Protein AF-L0WBW6-F1 (afdb_monomer)

Solvent-accessible surface area (backbone atoms only — not comparable to full-atom values): 5471 Å² total; per-residue (Å²): 122,69,64,64,56,55,42,48,75,72,61,49,50,74,67,55,51,50,55,42,48,52,38,41,76,72,72,44,80,32,64,67,56,53,56,53,51,51,53,52,48,49,54,55,46,52,52,54,47,53,53,51,50,54,51,49,52,54,52,54,51,50,55,63,62,50,74,77,56,79,91,72,81,63,53,103,88,42,75,44,67,77,70,75,66,60,68,88,76,129

Organism: NCBI:txid1177179

pLDDT: mean 93.77, std 8.9, range [45.97, 98.56]

Sequence (90 aa):
MRFILSARQLGFSVSDIAEILDTADQGESPCPLARRLIQKRLEENEKGFQDSQRLRQRMYSAVRDWETKPDRAPTGNMICHLIEEFSESG

Structure (mmCIF, N/CA/C/O backbone):
data_AF-L0WBW6-F1
#
_entry.id   AF-L0WBW6-F1
#
loop_
_atom_site.group_PDB
_atom_site.id
_atom_site.type_symbol
_atom_site.label_atom_id
_atom_site.label_alt_id
_atom_site.label_comp_id
_atom_site.label_asym_id
_atom_site.label_entity_id
_atom_site.label_seq_id
_atom_site.pdbx_PDB_ins_code
_atom_site.Cartn_x
_atom_site.Cartn_y
_atom_site.Cartn_z
_atom_site.occupancy
_atom_site.B_iso_or_equiv
_atom_site.auth_seq_id
_atom_site.auth_comp_id
_atom_site.auth_asym_id
_atom_site.auth_atom_id
_atom_site.pdbx_PDB_model_num
ATOM 1 N N . MET A 1 1 ? -22.139 9.268 10.120 1.00 72.06 1 MET A N 1
ATOM 2 C CA . MET A 1 1 ? -21.330 8.216 10.778 1.00 72.06 1 MET A CA 1
ATOM 3 C C . MET A 1 1 ? -19.852 8.628 10.779 1.00 72.06 1 MET A C 1
ATOM 5 O O . MET A 1 1 ? -19.132 8.328 9.838 1.00 72.06 1 MET A O 1
ATOM 9 N N . ARG A 1 2 ? -19.408 9.409 11.779 1.00 91.88 2 ARG A N 1
ATOM 10 C CA . ARG A 1 2 ? -18.078 10.069 11.781 1.00 91.88 2 ARG A CA 1
ATOM 11 C C . ARG A 1 2 ? -16.917 9.102 12.052 1.00 91.88 2 ARG A C 1
ATOM 13 O O . ARG A 1 2 ? -15.847 9.274 11.488 1.00 91.88 2 ARG A O 1
ATOM 20 N N . PHE A 1 3 ? -17.170 8.056 12.838 1.00 94.75 3 PHE A N 1
ATOM 21 C CA . PHE A 1 3 ? -16.181 7.044 13.214 1.00 94.75 3 PHE A CA 1
ATOM 22 C C . PHE A 1 3 ? -15.568 6.308 12.010 1.00 94.75 3 PHE A C 1
ATOM 24 O O . PHE A 1 3 ? -14.355 6.347 11.837 1.00 94.75 3 PHE A O 1
ATOM 31 N N . ILE A 1 4 ? -16.393 5.703 11.142 1.00 96.06 4 ILE A N 1
ATOM 32 C CA . ILE A 1 4 ? -15.901 4.934 9.983 1.00 96.06 4 ILE A CA 1
ATOM 33 C C . ILE A 1 4 ? -15.054 5.813 9.059 1.00 96.06 4 ILE A C 1
ATOM 35 O O . ILE A 1 4 ? -14.003 5.383 8.594 1.00 96.06 4 ILE A O 1
ATOM 39 N N . LEU A 1 5 ? -15.476 7.060 8.827 1.00 96.75 5 LEU A N 1
ATOM 40 C CA . LEU A 1 5 ? -14.722 8.004 8.001 1.00 96.75 5 LEU A CA 1
ATOM 41 C C . LEU A 1 5 ? -13.343 8.297 8.602 1.00 96.75 5 LEU A C 1
ATOM 43 O O . LEU A 1 5 ? -12.346 8.220 7.889 1.00 96.75 5 LEU A O 1
ATOM 47 N N . SER A 1 6 ? -13.270 8.562 9.909 1.00 97.00 6 SER A N 1
ATOM 48 C CA . SER A 1 6 ? -11.996 8.763 10.605 1.00 97.00 6 SER A CA 1
ATOM 49 C C . SER A 1 6 ? -11.109 7.514 10.574 1.00 97.00 6 SER A C 1
ATOM 51 O O . SER A 1 6 ? -9.913 7.625 10.323 1.00 97.00 6 SER A O 1
ATOM 53 N N . ALA A 1 7 ? -11.678 6.320 10.759 1.00 97.38 7 ALA A N 1
ATOM 54 C CA . ALA A 1 7 ? -10.916 5.076 10.698 1.00 97.38 7 ALA A CA 1
ATOM 55 C C . ALA A 1 7 ? -10.349 4.819 9.287 1.00 97.38 7 ALA A C 1
ATOM 57 O O . ALA A 1 7 ? -9.172 4.503 9.125 1.00 97.38 7 ALA A O 1
ATOM 58 N N . ARG A 1 8 ? -11.151 5.033 8.238 1.00 96.75 8 ARG A N 1
ATOM 59 C CA . ARG A 1 8 ? -10.691 4.890 6.848 1.00 96.75 8 ARG A CA 1
ATOM 60 C C . ARG A 1 8 ? -9.607 5.907 6.485 1.00 96.75 8 ARG A C 1
ATOM 62 O O . ARG A 1 8 ? -8.677 5.543 5.774 1.00 96.75 8 ARG A O 1
ATOM 69 N N . GLN A 1 9 ? -9.688 7.139 6.993 1.00 96.31 9 GLN A N 1
ATOM 70 C CA . GLN A 1 9 ? -8.640 8.155 6.806 1.00 96.31 9 GLN A CA 1
ATOM 71 C C . GLN A 1 9 ? -7.298 7.754 7.436 1.00 96.31 9 GLN A C 1
ATOM 73 O O . GLN A 1 9 ? -6.254 8.120 6.910 1.00 96.31 9 GLN A O 1
ATOM 78 N N . LEU A 1 10 ? -7.319 6.976 8.520 1.00 96.50 10 LEU A N 1
ATOM 79 C CA . LEU A 1 10 ? -6.119 6.438 9.171 1.00 96.50 10 LEU A CA 1
ATOM 80 C C . LEU A 1 10 ? -5.600 5.140 8.530 1.00 96.50 10 LEU A C 1
ATOM 82 O O . LEU A 1 10 ? -4.631 4.565 9.014 1.00 96.50 10 LEU A O 1
ATOM 86 N N . GLY A 1 11 ? -6.231 4.659 7.456 1.00 96.56 11 GLY A N 1
ATOM 87 C CA . GLY A 1 11 ? -5.787 3.462 6.744 1.00 96.56 11 GLY A CA 1
ATOM 88 C C . GLY A 1 11 ? -6.291 2.141 7.328 1.00 96.56 11 GLY A C 1
ATOM 89 O O . GLY A 1 11 ? -5.863 1.083 6.868 1.00 96.56 11 GLY A O 1
ATOM 90 N N . PHE A 1 12 ? -7.232 2.159 8.279 1.00 98.19 12 PHE A N 1
ATOM 91 C CA . PHE A 1 12 ? -7.886 0.927 8.720 1.00 98.19 12 PHE A CA 1
ATOM 92 C C . PHE A 1 12 ? -8.673 0.290 7.567 1.00 98.19 12 PHE A C 1
ATOM 94 O O . PHE A 1 12 ? -9.409 0.954 6.824 1.00 98.19 12 PHE A O 1
ATOM 101 N N . SER A 1 13 ? -8.527 -1.021 7.411 1.00 97.75 13 SER A N 1
ATOM 102 C CA . SER A 1 13 ? -9.314 -1.831 6.481 1.00 97.75 13 SER A CA 1
ATOM 103 C C . SER A 1 13 ? -10.753 -2.008 6.978 1.00 97.75 13 SER A C 1
ATOM 105 O O . SER A 1 13 ? -11.075 -1.723 8.129 1.00 97.75 13 SER A O 1
ATOM 107 N N . VAL A 1 14 ? -11.640 -2.504 6.113 1.00 98.00 14 VAL A N 1
ATOM 108 C CA . VAL A 1 14 ? -13.023 -2.814 6.516 1.00 98.00 14 VAL A CA 1
ATOM 109 C C . VAL A 1 14 ? -13.053 -3.890 7.608 1.00 98.00 14 VAL A C 1
ATOM 111 O O . VAL A 1 14 ? -13.856 -3.783 8.528 1.00 98.00 14 VAL A O 1
ATOM 114 N N . SER A 1 15 ? 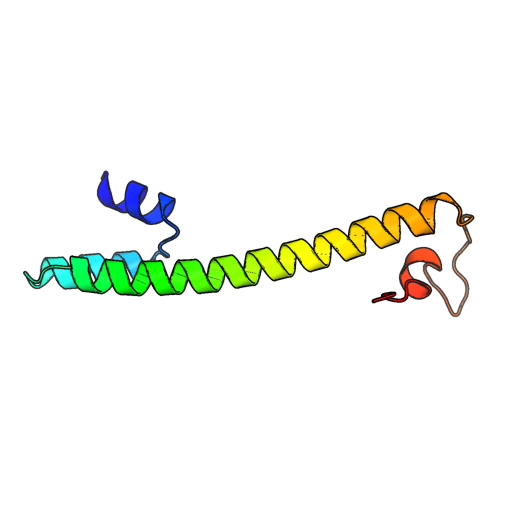-12.147 -4.874 7.556 1.00 98.12 15 SER A N 1
ATOM 115 C CA . SER A 1 15 ? -12.040 -5.908 8.591 1.00 98.12 15 SER A CA 1
ATOM 116 C C . SER A 1 15 ? -11.584 -5.345 9.938 1.00 98.12 15 SER A C 1
ATOM 118 O O . SER A 1 15 ? -12.159 -5.707 10.955 1.00 98.12 15 SER A O 1
ATOM 120 N N . ASP A 1 16 ? -10.626 -4.411 9.952 1.00 98.19 16 ASP A N 1
ATOM 121 C CA . ASP A 1 16 ? -10.189 -3.756 11.198 1.00 98.19 16 ASP A CA 1
ATOM 122 C C . ASP A 1 16 ? -11.339 -2.985 11.850 1.00 98.19 16 ASP A C 1
ATOM 124 O O . ASP A 1 16 ? -11.525 -3.013 13.062 1.00 98.19 16 ASP A O 1
ATOM 128 N N . ILE A 1 17 ? -12.119 -2.276 11.028 1.00 98.12 17 ILE A N 1
ATOM 129 C CA . ILE A 1 17 ? -13.260 -1.486 11.491 1.00 98.12 17 ILE A CA 1
ATOM 130 C C . ILE A 1 17 ? -14.336 -2.402 12.075 1.00 98.12 17 ILE A C 1
ATOM 132 O O . ILE A 1 17 ? -14.910 -2.058 13.104 1.00 98.12 17 ILE A O 1
ATOM 136 N N . ALA A 1 18 ? -14.590 -3.555 11.450 1.00 98.19 18 ALA A N 1
ATOM 137 C CA . ALA A 1 18 ? -15.533 -4.542 11.966 1.00 98.19 18 ALA A CA 1
ATOM 138 C C . ALA A 1 18 ? -15.098 -5.085 13.338 1.00 98.19 18 ALA A C 1
ATOM 140 O O . ALA A 1 18 ? -15.907 -5.100 14.257 1.00 98.19 18 ALA A O 1
ATOM 141 N N . GLU A 1 19 ? -13.821 -5.441 13.505 1.00 98.19 19 GLU A N 1
ATOM 142 C CA . GLU A 1 19 ? -13.277 -5.940 14.779 1.00 98.19 19 GLU A CA 1
ATOM 143 C C . GLU A 1 19 ? -13.348 -4.880 15.895 1.00 98.19 19 GLU A C 1
ATOM 145 O O . GLU A 1 19 ? -13.700 -5.171 17.039 1.00 98.19 19 GLU A O 1
ATOM 150 N N . ILE A 1 20 ? -13.062 -3.618 15.554 1.00 98.12 20 ILE A N 1
ATOM 151 C CA . ILE A 1 20 ? -13.166 -2.486 16.484 1.00 98.12 20 ILE A CA 1
ATOM 152 C C . ILE A 1 20 ? -14.615 -2.261 16.938 1.00 98.12 20 ILE A C 1
ATOM 154 O O . ILE A 1 20 ? -14.839 -1.976 18.115 1.00 98.12 20 ILE A O 1
ATOM 158 N N . LEU A 1 21 ? -15.582 -2.358 16.020 1.00 97.62 21 LEU A N 1
ATOM 159 C CA . LEU A 1 21 ? -17.002 -2.215 16.346 1.00 97.62 21 LEU A CA 1
ATOM 160 C C . LEU A 1 21 ? -17.491 -3.378 17.213 1.00 97.62 21 LEU A C 1
ATOM 162 O O . LEU A 1 21 ? -18.114 -3.122 18.234 1.00 97.62 21 LEU A O 1
ATOM 166 N N . ASP A 1 22 ? -17.124 -4.616 16.875 1.00 98.06 22 ASP A N 1
ATOM 167 C CA . ASP A 1 22 ? -17.496 -5.810 17.646 1.00 98.06 22 ASP A CA 1
ATOM 168 C C . ASP A 1 22 ? -16.980 -5.745 19.094 1.00 98.06 22 ASP A C 1
ATOM 170 O O . ASP A 1 22 ? -17.725 -5.987 20.040 1.00 98.06 22 ASP A O 1
ATOM 174 N N . THR A 1 23 ? -15.735 -5.293 19.291 1.00 97.81 23 THR A N 1
ATOM 175 C CA . THR A 1 23 ? -15.171 -5.078 20.638 1.00 97.81 23 THR A CA 1
ATOM 176 C C . THR A 1 23 ? -15.983 -4.049 21.437 1.00 97.81 23 THR A C 1
ATOM 178 O O . THR A 1 23 ? -16.224 -4.222 22.631 1.00 97.81 23 THR A O 1
ATOM 181 N N . ALA A 1 24 ? -16.418 -2.966 20.786 1.00 97.19 24 ALA A N 1
ATOM 182 C CA . ALA A 1 24 ? -17.222 -1.933 21.432 1.00 97.19 24 ALA A CA 1
ATOM 183 C C . ALA A 1 24 ? -18.651 -2.411 21.740 1.00 97.19 24 ALA A C 1
ATOM 185 O O . ALA A 1 24 ? -19.181 -2.089 22.804 1.00 97.19 24 ALA A O 1
ATOM 186 N N . ASP A 1 25 ? -19.254 -3.198 20.846 1.00 97.31 25 ASP A N 1
ATOM 187 C CA . ASP A 1 25 ? -20.591 -3.779 21.018 1.00 97.31 25 ASP A CA 1
ATOM 188 C C . ASP A 1 25 ? -20.632 -4.783 22.185 1.00 97.31 25 ASP A C 1
ATOM 190 O O . ASP A 1 25 ? -21.661 -4.929 22.846 1.00 97.31 25 ASP A O 1
ATOM 194 N N . GLN A 1 26 ? -19.495 -5.404 22.513 1.00 97.38 26 GLN A N 1
ATOM 195 C CA . GLN A 1 26 ? -19.315 -6.242 23.706 1.00 97.38 26 GLN A CA 1
ATOM 196 C C . GLN A 1 26 ? -19.156 -5.431 25.010 1.00 97.38 26 GLN A C 1
ATOM 198 O O . GLN A 1 26 ? -19.065 -6.008 26.094 1.00 97.38 26 GLN A O 1
ATOM 203 N N . GLY A 1 27 ? -19.147 -4.095 24.938 1.00 97.25 27 GLY A N 1
ATOM 204 C CA . GLY A 1 27 ? -18.975 -3.202 26.088 1.00 97.25 27 GLY A CA 1
ATOM 205 C C . GLY A 1 27 ? -17.519 -3.019 26.527 1.00 97.25 27 GLY A C 1
ATOM 206 O O . GLY A 1 27 ? -17.262 -2.387 27.555 1.00 97.25 27 GLY A O 1
ATOM 207 N N . GLU A 1 28 ? -16.561 -3.539 25.760 1.00 97.31 28 GLU A N 1
ATOM 208 C CA . GLU A 1 28 ? -15.135 -3.385 26.025 1.00 97.31 28 GLU A CA 1
ATOM 209 C C . GLU A 1 28 ? -14.573 -2.116 25.370 1.00 97.31 28 GLU A C 1
ATOM 211 O O . GLU A 1 28 ? -15.113 -1.569 24.407 1.00 97.31 28 GLU A O 1
ATOM 216 N N . SER A 1 29 ? -13.447 -1.615 25.884 1.00 97.62 29 SER A N 1
ATOM 217 C CA . SER A 1 29 ? -12.768 -0.487 25.243 1.00 97.62 29 SER A CA 1
ATOM 218 C C . SER A 1 29 ? -12.038 -0.960 23.980 1.00 97.62 29 SER A C 1
ATOM 220 O O . SER A 1 29 ? -11.083 -1.728 24.101 1.00 97.62 29 SER A O 1
ATOM 222 N N . PRO A 1 30 ? -12.361 -0.441 22.778 1.00 97.75 30 PRO A N 1
ATOM 223 C CA . PRO A 1 30 ? -11.653 -0.819 21.555 1.00 97.75 30 PRO A CA 1
ATOM 224 C C . PRO A 1 30 ? -10.276 -0.149 21.413 1.00 97.75 30 PRO A C 1
ATOM 226 O O . PRO A 1 30 ? -9.516 -0.457 20.494 1.00 97.75 30 PRO A O 1
ATOM 229 N N . CYS A 1 31 ? -9.924 0.793 22.294 1.00 98.31 31 CYS A N 1
ATOM 230 C CA . CYS A 1 31 ? -8.703 1.593 22.183 1.00 98.31 31 CYS A CA 1
ATOM 231 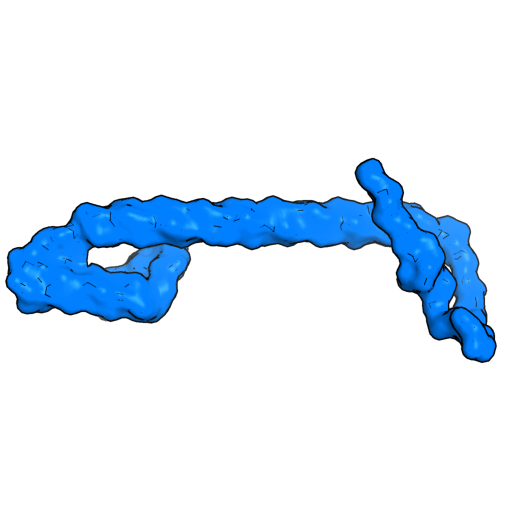C C . CYS A 1 31 ? -7.404 0.755 22.132 1.00 98.31 31 CYS A C 1
ATOM 233 O O . CYS A 1 31 ? -6.533 1.078 21.318 1.00 98.31 31 CYS A O 1
ATOM 235 N N . PRO A 1 32 ? -7.221 -0.309 22.947 1.00 98.25 32 PRO A N 1
ATOM 236 C CA . PRO A 1 32 ? -6.046 -1.176 22.846 1.00 98.25 32 PRO A CA 1
ATOM 237 C C . PRO A 1 32 ? -5.967 -1.923 21.508 1.00 98.25 32 PRO A C 1
ATOM 239 O O . PRO A 1 32 ? -4.879 -2.036 20.942 1.00 98.25 32 PRO A O 1
ATOM 242 N N . LEU A 1 33 ? -7.108 -2.383 20.980 1.00 98.12 33 LEU A N 1
ATOM 243 C CA . LEU A 1 33 ? -7.195 -3.029 19.671 1.00 98.12 33 LEU A CA 1
ATOM 244 C C . LEU A 1 33 ? -6.825 -2.050 18.552 1.00 98.12 33 LEU A C 1
ATOM 246 O O . LEU A 1 33 ? -5.921 -2.332 17.766 1.00 98.12 33 LEU A O 1
ATOM 250 N N . ALA A 1 34 ? -7.442 -0.867 18.531 1.00 98.31 34 ALA A N 1
ATOM 251 C CA . ALA A 1 34 ? -7.154 0.168 17.542 1.00 98.31 34 ALA A CA 1
ATOM 252 C C . ALA A 1 34 ? -5.663 0.558 17.530 1.00 98.31 34 ALA A C 1
ATOM 254 O O . ALA A 1 34 ? -5.076 0.703 16.458 1.00 98.31 34 ALA A O 1
ATOM 255 N N . ARG A 1 35 ? -5.022 0.655 18.708 1.00 98.56 35 ARG A N 1
ATOM 256 C CA . ARG A 1 35 ? -3.579 0.936 18.836 1.00 98.56 35 ARG A CA 1
ATOM 257 C C . ARG A 1 35 ? -2.708 -0.160 18.215 1.00 98.56 35 ARG A C 1
ATOM 259 O O . ARG A 1 35 ? -1.709 0.144 17.572 1.00 98.56 35 ARG A O 1
ATOM 266 N N . ARG A 1 36 ? -3.078 -1.428 18.391 1.00 98.44 36 ARG A N 1
ATOM 267 C CA . ARG A 1 36 ? -2.355 -2.557 17.789 1.00 98.44 36 ARG A CA 1
ATOM 268 C C . ARG A 1 36 ? -2.521 -2.579 16.271 1.00 98.44 36 ARG A C 1
ATOM 270 O O . ARG A 1 36 ? -1.553 -2.772 15.543 1.00 98.44 36 ARG A O 1
ATOM 277 N N . LEU A 1 37 ? -3.746 -2.364 15.800 1.00 98.44 37 LEU A N 1
ATOM 278 C CA . LEU A 1 37 ? -4.070 -2.398 14.380 1.00 98.44 37 LEU A CA 1
ATOM 279 C C . LEU A 1 37 ? -3.393 -1.252 13.618 1.00 98.44 37 LEU A C 1
ATOM 281 O O . LEU A 1 37 ? -2.829 -1.503 12.557 1.00 98.44 37 LEU A O 1
ATOM 285 N N . ILE A 1 38 ? -3.359 -0.026 14.158 1.00 98.19 38 ILE A N 1
ATOM 286 C CA . ILE A 1 38 ? -2.684 1.087 13.469 1.00 98.19 38 ILE A CA 1
ATOM 287 C C . ILE A 1 38 ? -1.174 0.860 13.346 1.00 98.19 38 ILE A C 1
ATOM 289 O O . ILE A 1 38 ? -0.605 1.178 12.308 1.00 98.19 38 ILE A O 1
ATOM 293 N N . GLN A 1 39 ? -0.538 0.245 14.350 1.00 98.38 39 GLN A N 1
ATOM 294 C CA . GLN A 1 39 ? 0.878 -0.124 14.287 1.00 98.38 39 GLN A CA 1
ATOM 295 C C . GLN A 1 39 ? 1.140 -1.107 13.137 1.00 98.38 39 GLN A C 1
ATOM 297 O O . GLN A 1 39 ? 2.022 -0.879 12.314 1.00 98.38 39 GLN A O 1
ATOM 302 N N . LYS A 1 40 ? 0.305 -2.146 13.013 1.00 98.00 40 LYS A N 1
ATOM 303 C CA . LYS A 1 40 ? 0.378 -3.101 11.899 1.00 98.00 40 LYS A CA 1
ATOM 304 C C . LYS A 1 40 ? 0.182 -2.418 10.541 1.00 98.00 40 LYS A C 1
ATOM 306 O O . LYS A 1 40 ? 0.935 -2.680 9.608 1.00 98.00 40 LYS A O 1
ATOM 311 N N . ARG A 1 41 ? -0.816 -1.535 10.414 1.00 97.62 41 ARG A N 1
ATOM 312 C CA . ARG A 1 41 ? -1.069 -0.805 9.158 1.00 97.62 41 ARG A CA 1
ATOM 313 C C . ARG A 1 41 ? 0.069 0.137 8.797 1.00 97.62 41 ARG A C 1
ATOM 315 O O . ARG A 1 41 ? 0.379 0.263 7.617 1.00 97.62 41 ARG A O 1
ATOM 322 N N . LEU A 1 42 ? 0.709 0.751 9.788 1.00 97.94 42 LEU A N 1
ATOM 323 C CA . LEU A 1 42 ? 1.890 1.576 9.573 1.00 97.94 42 LEU A CA 1
ATOM 324 C C . LEU A 1 42 ? 3.059 0.746 9.028 1.00 97.9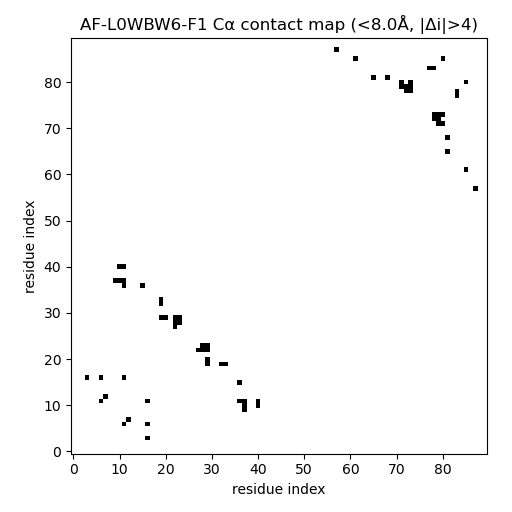4 42 LEU A C 1
ATOM 326 O O . LEU A 1 42 ? 3.670 1.144 8.044 1.00 97.94 42 LEU A O 1
ATOM 330 N N . GLU A 1 43 ? 3.331 -0.425 9.605 1.00 97.88 43 GLU A N 1
ATOM 331 C CA . GLU A 1 43 ? 4.392 -1.330 9.133 1.00 97.88 43 GLU A CA 1
ATOM 332 C C . GLU A 1 43 ? 4.142 -1.831 7.703 1.00 97.88 43 GLU A C 1
ATOM 334 O O . GLU A 1 43 ? 5.042 -1.823 6.860 1.00 97.88 43 GLU A O 1
ATOM 339 N N . GLU A 1 44 ? 2.903 -2.226 7.400 1.00 97.06 44 GLU A N 1
ATOM 340 C CA . GLU A 1 44 ? 2.497 -2.623 6.049 1.00 97.06 44 GLU A CA 1
ATOM 341 C C . GLU A 1 44 ? 2.634 -1.464 5.049 1.00 97.06 44 GLU A C 1
ATOM 343 O O . GLU A 1 44 ? 3.109 -1.661 3.926 1.00 97.06 44 GLU A O 1
ATOM 348 N N . ASN A 1 45 ? 2.242 -0.252 5.453 1.00 97.00 45 ASN A N 1
ATOM 349 C CA . ASN A 1 45 ? 2.346 0.936 4.615 1.00 97.00 45 ASN A CA 1
ATOM 3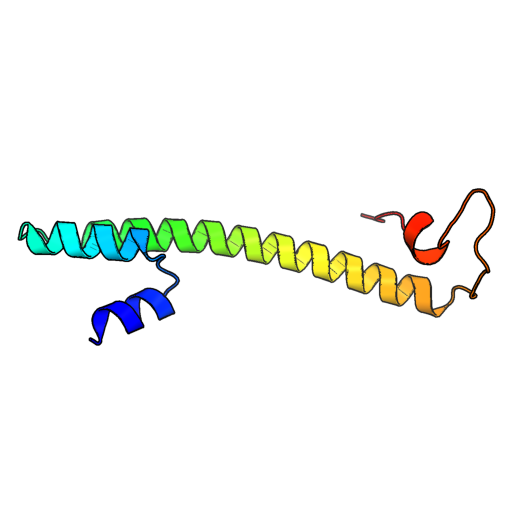50 C C . ASN A 1 45 ? 3.803 1.320 4.349 1.00 97.00 45 ASN A C 1
ATOM 352 O O . ASN A 1 45 ? 4.147 1.585 3.201 1.00 97.00 45 ASN A O 1
ATOM 356 N N . GLU A 1 46 ? 4.659 1.282 5.369 1.00 98.00 46 GLU A N 1
ATOM 357 C CA . GLU A 1 46 ? 6.084 1.586 5.237 1.00 98.00 46 GLU A CA 1
ATOM 358 C C . GLU A 1 46 ? 6.768 0.611 4.272 1.00 98.00 46 GLU A C 1
ATOM 360 O O . GLU A 1 46 ? 7.518 1.026 3.389 1.00 98.00 46 GLU A O 1
ATOM 365 N N . LYS A 1 47 ? 6.432 -0.683 4.342 1.00 97.44 47 LYS A N 1
ATOM 366 C CA . LYS A 1 47 ? 6.919 -1.667 3.369 1.00 97.44 47 LYS A CA 1
ATOM 367 C C . LYS A 1 47 ? 6.491 -1.317 1.940 1.00 97.44 47 LYS A C 1
ATOM 369 O O . LYS A 1 47 ? 7.327 -1.278 1.037 1.00 97.44 47 LYS A O 1
ATOM 374 N N . GLY A 1 48 ? 5.209 -1.011 1.733 1.00 97.31 48 GLY A N 1
ATOM 375 C CA . GLY A 1 48 ? 4.701 -0.593 0.423 1.00 97.31 48 GLY A CA 1
ATOM 376 C C . GLY A 1 48 ? 5.332 0.713 -0.076 1.00 97.31 48 GLY A C 1
ATOM 377 O O . GLY A 1 48 ? 5.598 0.864 -1.272 1.00 97.31 48 GLY A O 1
ATOM 378 N N . PHE A 1 49 ? 5.627 1.644 0.832 1.00 97.81 49 PHE A N 1
ATOM 379 C CA . PHE A 1 49 ? 6.314 2.892 0.52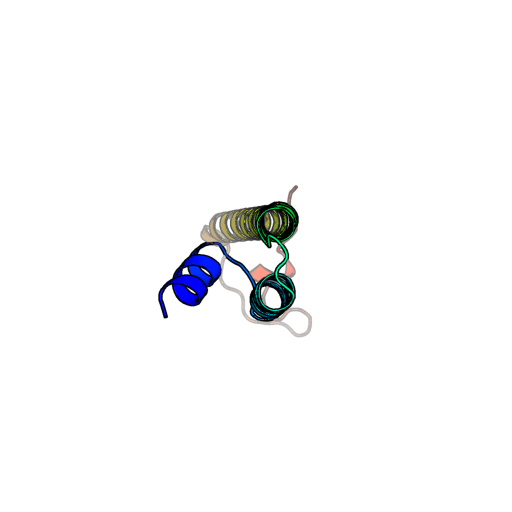7 1.00 97.81 49 PHE A CA 1
ATOM 380 C C . PHE A 1 49 ? 7.755 2.640 0.075 1.00 97.81 49 PHE A C 1
ATOM 382 O O . PHE A 1 49 ? 8.173 3.178 -0.949 1.00 97.81 49 PHE A O 1
ATOM 389 N N . GLN A 1 50 ? 8.495 1.772 0.765 1.00 98.25 50 GLN A N 1
ATOM 390 C CA . GLN A 1 50 ? 9.850 1.374 0.373 1.00 98.25 50 GLN A CA 1
ATOM 391 C C . GLN A 1 50 ? 9.870 0.658 -0.982 1.00 98.25 50 GLN A C 1
ATOM 393 O O . GLN A 1 50 ? 10.720 0.951 -1.825 1.00 98.25 50 GLN A O 1
ATOM 398 N N . ASP A 1 51 ? 8.913 -0.234 -1.239 1.00 97.62 51 ASP A N 1
ATOM 399 C CA . ASP A 1 51 ? 8.765 -0.908 -2.536 1.00 97.62 51 ASP A CA 1
ATOM 400 C C . ASP A 1 51 ? 8.475 0.094 -3.660 1.00 97.62 51 ASP A C 1
ATOM 402 O O . ASP A 1 51 ? 9.112 0.059 -4.719 1.00 97.62 51 ASP A O 1
ATOM 406 N N . SER A 1 52 ? 7.580 1.049 -3.400 1.00 98.00 52 SER A N 1
ATOM 407 C CA . SER A 1 52 ? 7.252 2.132 -4.331 1.00 98.00 52 SER A CA 1
ATOM 408 C C . SER A 1 52 ? 8.456 3.035 -4.596 1.00 98.00 52 SER A C 1
ATOM 410 O O . SER A 1 52 ? 8.709 3.405 -5.741 1.00 98.00 52 SER A O 1
ATOM 412 N N . GLN A 1 53 ? 9.242 3.360 -3.566 1.00 98.06 53 GLN A N 1
ATOM 413 C CA . GLN A 1 53 ? 10.476 4.127 -3.718 1.00 98.06 53 GLN A CA 1
ATOM 414 C C . GLN A 1 53 ? 11.504 3.381 -4.568 1.00 98.06 53 GLN A C 1
ATOM 416 O O . GLN A 1 53 ? 12.057 3.971 -5.494 1.00 98.06 53 GLN A O 1
ATOM 421 N N . ARG A 1 54 ? 11.730 2.085 -4.318 1.00 97.12 54 ARG A N 1
ATOM 422 C CA . ARG A 1 54 ? 12.640 1.261 -5.130 1.00 97.12 54 ARG A CA 1
ATOM 423 C C . ARG A 1 54 ? 12.198 1.203 -6.588 1.00 97.12 54 ARG A C 1
ATOM 425 O O . ARG A 1 54 ? 13.009 1.404 -7.488 1.00 97.12 54 ARG A O 1
ATOM 432 N N . LEU A 1 55 ? 10.906 0.988 -6.838 1.00 96.31 55 LEU A N 1
ATOM 433 C CA . LEU A 1 55 ? 10.349 1.024 -8.190 1.00 96.31 55 LEU A CA 1
ATOM 434 C C . LEU A 1 55 ? 10.572 2.385 -8.858 1.00 96.31 55 LEU A C 1
ATOM 436 O O . LEU A 1 55 ? 11.034 2.438 -9.996 1.00 96.31 55 LEU A O 1
ATOM 440 N N . ARG A 1 56 ? 10.325 3.477 -8.130 1.00 97.69 56 ARG A N 1
ATOM 441 C CA . ARG A 1 56 ? 10.559 4.840 -8.614 1.00 97.69 56 ARG A CA 1
ATOM 442 C C . ARG A 1 56 ? 12.019 5.062 -9.013 1.00 97.69 56 ARG A C 1
ATOM 444 O O . ARG A 1 56 ? 12.269 5.659 -10.053 1.00 97.69 56 ARG A O 1
ATOM 451 N N . GLN A 1 57 ? 12.979 4.585 -8.218 1.00 96.69 57 GLN A N 1
ATOM 452 C CA . GLN A 1 57 ? 14.403 4.715 -8.550 1.00 96.69 57 GLN A CA 1
ATOM 453 C C . GLN A 1 57 ? 14.764 3.955 -9.829 1.00 96.69 57 GLN A C 1
ATOM 455 O O . GLN A 1 57 ? 15.445 4.505 -10.692 1.00 96.69 57 GLN A O 1
ATOM 460 N N . ARG A 1 58 ? 14.239 2.736 -10.003 1.00 95.31 58 ARG A N 1
ATOM 461 C CA . ARG A 1 58 ? 14.431 1.957 -11.236 1.00 95.31 58 ARG A CA 1
ATOM 462 C C . ARG A 1 58 ? 13.871 2.675 -12.460 1.00 95.31 58 ARG A C 1
ATOM 464 O O . ARG A 1 58 ? 14.558 2.768 -13.469 1.00 95.31 58 ARG A O 1
ATOM 471 N N . MET A 1 59 ? 12.673 3.250 -12.344 1.00 95.62 59 MET A N 1
ATOM 472 C CA . MET A 1 59 ? 12.072 4.059 -13.410 1.00 95.62 59 MET A CA 1
ATOM 473 C C . MET A 1 59 ? 12.925 5.286 -13.748 1.00 95.62 59 MET A C 1
ATOM 475 O O . MET A 1 59 ? 13.152 5.555 -14.921 1.00 95.62 59 MET A O 1
ATOM 479 N N . TYR A 1 60 ? 13.439 6.012 -12.749 1.00 96.62 60 TYR A N 1
ATOM 480 C CA . TYR A 1 60 ? 14.335 7.147 -13.000 1.00 96.62 60 TYR A CA 1
ATOM 481 C C . TYR A 1 60 ? 15.640 6.735 -13.683 1.00 96.62 60 TYR A C 1
ATOM 483 O O . TYR A 1 60 ? 16.123 7.463 -14.548 1.00 96.62 60 TYR A O 1
ATOM 491 N N . SER A 1 61 ? 16.209 5.590 -13.298 1.00 94.06 61 SER A N 1
ATOM 492 C CA . SER A 1 61 ? 17.396 5.040 -13.954 1.00 94.06 61 SER A CA 1
ATOM 493 C C . SER A 1 61 ? 17.113 4.733 -15.425 1.00 94.06 61 SER A C 1
ATOM 495 O O . SER A 1 61 ? 17.833 5.219 -16.291 1.00 94.06 61 SER A O 1
ATOM 497 N N . ALA A 1 62 ? 16.005 4.039 -15.708 1.00 94.56 62 ALA A N 1
ATOM 498 C CA . ALA A 1 62 ? 15.577 3.723 -17.069 1.00 94.56 62 ALA A CA 1
ATOM 499 C C . ALA A 1 62 ? 15.367 4.987 -17.917 1.00 94.56 62 ALA A C 1
ATOM 501 O O . ALA A 1 62 ? 15.914 5.081 -19.008 1.00 94.56 62 ALA A O 1
ATOM 502 N N . VAL A 1 63 ? 14.643 5.990 -17.398 1.00 95.75 63 VAL A N 1
ATOM 503 C CA . VAL A 1 63 ? 14.418 7.261 -18.112 1.00 95.75 63 VAL A CA 1
ATOM 504 C C . VAL A 1 63 ? 15.744 7.915 -18.500 1.00 95.75 63 VAL A C 1
ATOM 506 O O . VAL A 1 63 ? 15.911 8.283 -19.657 1.00 95.75 63 VAL A O 1
ATOM 509 N N . ARG A 1 64 ? 16.702 8.013 -17.569 1.00 93.81 64 ARG A N 1
ATOM 510 C CA . ARG A 1 64 ? 18.005 8.638 -17.847 1.00 93.81 64 ARG A CA 1
ATOM 511 C C . ARG A 1 64 ? 18.871 7.836 -18.812 1.00 93.81 64 ARG A C 1
ATOM 513 O O . ARG A 1 64 ? 19.524 8.426 -19.662 1.00 93.81 64 ARG A O 1
ATOM 520 N N . ASP A 1 65 ? 18.904 6.516 -18.675 1.00 92.06 65 ASP A N 1
ATOM 521 C CA . ASP A 1 65 ? 19.690 5.653 -19.562 1.00 92.06 65 ASP A CA 1
ATOM 522 C C . ASP A 1 65 ? 19.146 5.689 -21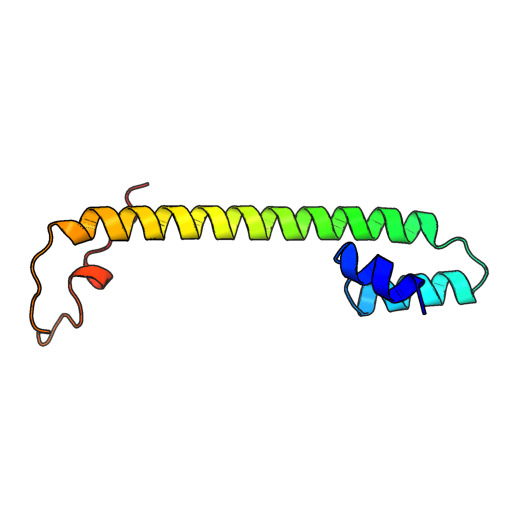.001 1.00 92.06 65 ASP A C 1
ATOM 524 O O . ASP A 1 65 ? 19.899 5.772 -21.972 1.00 92.06 65 ASP A O 1
ATOM 528 N N . TRP A 1 66 ? 17.821 5.698 -21.151 1.00 94.06 66 TRP A N 1
ATOM 529 C CA . TRP A 1 66 ? 17.175 5.644 -22.459 1.00 94.06 66 TRP A CA 1
ATOM 530 C C . TRP A 1 66 ? 17.196 6.975 -23.219 1.00 94.06 66 TRP A C 1
ATOM 532 O O . TRP A 1 66 ? 17.095 6.943 -24.441 1.00 94.06 66 TRP A O 1
ATOM 542 N N . GLU A 1 67 ? 17.402 8.120 -22.552 1.00 93.62 67 GLU A N 1
ATOM 543 C CA . GLU A 1 67 ? 17.491 9.451 -23.190 1.00 93.62 67 GLU A CA 1
ATOM 544 C C . GLU A 1 67 ? 18.492 9.513 -24.356 1.00 93.62 67 GLU A C 1
ATOM 546 O O . GLU A 1 67 ? 18.315 10.300 -25.284 1.00 93.62 67 GLU A O 1
ATOM 551 N N . THR A 1 68 ? 19.544 8.691 -24.324 1.00 90.56 68 THR A N 1
ATOM 552 C CA . THR A 1 68 ? 20.612 8.692 -25.340 1.00 90.56 68 THR A CA 1
ATOM 553 C C . THR A 1 68 ? 20.620 7.451 -26.232 1.00 90.56 68 THR A C 1
ATOM 555 O O . THR A 1 68 ? 21.455 7.340 -27.134 1.00 90.56 68 THR A O 1
ATOM 558 N N . LYS A 1 69 ? 19.698 6.506 -26.011 1.00 92.38 69 LYS A N 1
ATOM 559 C CA . LYS A 1 69 ? 19.629 5.264 -26.782 1.00 92.38 69 LYS A CA 1
ATOM 560 C C . LYS A 1 69 ? 18.805 5.472 -28.063 1.00 92.38 69 LYS A C 1
ATOM 562 O O . LYS A 1 69 ? 17.744 6.085 -28.013 1.00 92.38 69 LYS A O 1
ATOM 567 N N . PRO A 1 70 ? 19.256 4.954 -29.219 1.00 92.81 70 PRO A N 1
ATOM 568 C CA . PRO A 1 70 ? 18.519 5.090 -30.471 1.00 92.81 70 PRO A CA 1
ATOM 569 C C . PRO A 1 70 ? 17.310 4.155 -30.514 1.00 92.81 70 PRO A C 1
ATOM 571 O O . PRO A 1 70 ? 17.355 3.052 -29.969 1.00 92.81 70 PRO A O 1
ATOM 574 N N . ASP A 1 71 ? 16.276 4.528 -31.259 1.00 94.38 71 ASP A N 1
ATOM 575 C CA . ASP A 1 71 ? 15.179 3.615 -31.575 1.00 94.38 71 ASP A CA 1
ATOM 576 C C . ASP A 1 71 ? 15.663 2.482 -32.494 1.00 94.38 71 ASP A C 1
ATOM 578 O O . ASP A 1 71 ? 16.380 2.708 -33.473 1.00 94.38 71 ASP A O 1
ATOM 582 N N . ARG A 1 72 ? 15.266 1.241 -32.186 1.00 92.38 72 ARG A N 1
ATOM 583 C CA . ARG A 1 72 ? 15.555 0.057 -33.011 1.00 92.3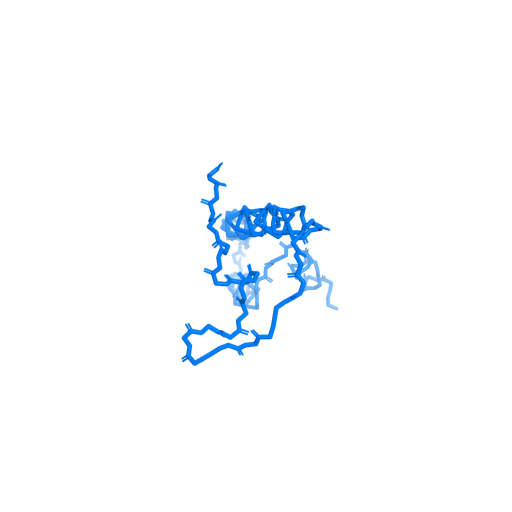8 72 ARG A CA 1
ATOM 584 C C . ARG A 1 72 ? 14.263 -0.695 -33.306 1.00 92.38 72 ARG A C 1
ATOM 586 O O . ARG A 1 72 ? 13.407 -0.820 -32.435 1.00 92.38 72 ARG A O 1
ATOM 593 N N . ALA A 1 73 ? 14.141 -1.217 -34.524 1.00 92.50 73 ALA A N 1
ATOM 594 C CA . ALA A 1 73 ? 13.044 -2.108 -34.882 1.00 92.50 73 ALA A CA 1
ATOM 595 C C . ALA A 1 73 ? 13.175 -3.462 -34.150 1.00 92.50 73 ALA A C 1
ATOM 597 O O . ALA A 1 73 ? 14.303 -3.905 -33.904 1.00 92.50 73 ALA A O 1
ATOM 598 N N . PRO A 1 74 ? 12.056 -4.140 -33.833 1.00 91.62 74 PRO A N 1
ATOM 599 C CA . PRO A 1 74 ? 12.093 -5.488 -33.282 1.00 91.62 74 PRO A CA 1
ATOM 600 C C . PRO A 1 74 ? 12.771 -6.461 -34.255 1.00 91.62 74 PRO A C 1
ATOM 602 O O . PRO A 1 74 ? 12.649 -6.345 -35.477 1.00 91.62 74 PRO A O 1
ATOM 605 N N . THR A 1 75 ? 13.467 -7.447 -33.704 1.00 89.69 75 THR A N 1
ATOM 606 C CA . THR A 1 75 ? 14.097 -8.550 -34.441 1.00 89.69 75 THR A CA 1
ATOM 607 C C . THR A 1 75 ? 13.481 -9.880 -34.006 1.00 89.69 75 THR A C 1
ATOM 609 O O . THR A 1 75 ? 12.739 -9.936 -33.028 1.00 89.69 75 THR A O 1
ATOM 612 N N . GLY A 1 76 ? 13.805 -10.983 -34.691 1.00 88.38 76 GLY A N 1
ATOM 613 C CA . GLY A 1 76 ? 13.308 -12.316 -34.312 1.00 88.38 76 GLY A CA 1
ATOM 614 C C . GLY A 1 76 ? 13.673 -12.759 -32.886 1.00 88.38 76 GLY A C 1
ATOM 615 O O . GLY A 1 76 ? 13.054 -13.681 -32.364 1.00 88.38 76 GLY A O 1
ATOM 616 N N . ASN A 1 77 ? 14.639 -12.091 -32.248 1.00 88.38 77 ASN A N 1
ATOM 617 C CA . ASN A 1 77 ? 15.159 -12.431 -30.925 1.00 88.38 77 ASN A CA 1
ATOM 618 C C . ASN A 1 77 ? 14.961 -11.317 -29.884 1.00 88.38 77 ASN A C 1
ATOM 620 O O . ASN A 1 77 ? 15.400 -11.495 -28.753 1.00 88.38 77 ASN A O 1
ATOM 624 N N . MET A 1 78 ? 14.364 -10.179 -30.255 1.00 90.19 78 MET A N 1
ATOM 625 C CA . MET A 1 78 ? 14.238 -9.010 -29.378 1.00 90.19 78 MET A CA 1
ATOM 626 C C . MET A 1 78 ? 13.054 -8.143 -29.806 1.00 90.19 78 MET A C 1
ATOM 628 O O . MET A 1 78 ? 12.999 -7.691 -30.950 1.00 90.19 78 MET A O 1
ATOM 632 N N . ILE A 1 79 ? 12.131 -7.877 -28.888 1.00 92.44 79 ILE A N 1
ATOM 633 C CA . ILE A 1 79 ? 10.950 -7.034 -29.103 1.00 92.44 79 ILE A CA 1
ATOM 634 C C . ILE A 1 79 ? 11.296 -5.565 -28.846 1.00 92.44 79 ILE A C 1
ATOM 636 O O . ILE A 1 79 ? 10.958 -4.702 -29.654 1.00 92.44 79 ILE A O 1
ATOM 640 N N . CYS A 1 80 ? 11.969 -5.264 -27.735 1.00 93.00 80 CYS A N 1
ATOM 641 C CA . CYS A 1 80 ? 12.348 -3.903 -27.372 1.00 93.00 80 CYS A CA 1
ATOM 642 C C . CYS A 1 80 ? 13.693 -3.882 -26.655 1.00 93.00 80 CYS A C 1
ATOM 644 O O . CYS A 1 80 ? 13.801 -4.286 -25.498 1.00 93.00 80 CYS A O 1
ATOM 646 N N . HIS A 1 81 ? 14.705 -3.326 -27.322 1.00 91.56 81 HIS A N 1
ATOM 647 C CA . HIS A 1 81 ? 16.053 -3.245 -26.762 1.00 91.56 81 HIS A CA 1
ATOM 648 C C . HIS A 1 81 ? 16.117 -2.401 -25.482 1.00 91.56 81 HIS A C 1
ATOM 650 O O . HIS A 1 81 ? 16.836 -2.768 -24.568 1.00 91.56 81 HIS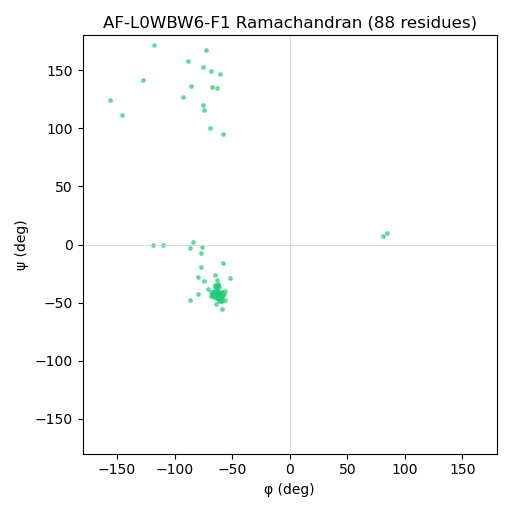 A O 1
ATOM 656 N N . LEU A 1 82 ? 15.306 -1.344 -25.349 1.00 93.81 82 LEU A N 1
ATOM 657 C CA . LEU A 1 82 ? 15.287 -0.518 -24.135 1.00 93.81 82 LEU A CA 1
ATOM 658 C C . LEU A 1 82 ? 14.866 -1.319 -22.896 1.00 93.81 82 LEU A C 1
ATOM 660 O O . LEU A 1 82 ? 15.473 -1.183 -21.839 1.00 93.81 82 LEU A O 1
ATOM 664 N N . ILE A 1 83 ? 13.843 -2.167 -23.034 1.00 92.94 83 ILE A N 1
ATOM 665 C CA . ILE A 1 83 ? 13.307 -2.977 -21.932 1.00 92.94 83 ILE A CA 1
ATOM 666 C C . ILE A 1 83 ? 14.183 -4.209 -21.692 1.00 92.94 83 ILE A C 1
ATOM 668 O O . ILE A 1 83 ? 14.455 -4.554 -20.547 1.00 92.94 83 ILE A O 1
ATOM 672 N N . GLU A 1 84 ? 14.618 -4.879 -22.759 1.00 90.06 84 GLU A N 1
ATOM 673 C CA . GLU A 1 84 ? 15.344 -6.151 -22.673 1.00 90.06 84 GLU A CA 1
ATOM 674 C C . GLU A 1 84 ? 16.831 -5.978 -22.334 1.00 90.06 84 GLU A C 1
ATOM 676 O O . GLU A 1 84 ? 17.410 -6.857 -21.701 1.00 90.06 84 GLU A O 1
ATOM 681 N N . GLU A 1 85 ? 17.449 -4.848 -22.699 1.00 87.44 85 GLU A N 1
ATOM 682 C CA . GLU A 1 85 ? 18.816 -4.491 -22.285 1.00 87.44 85 GLU A CA 1
ATOM 683 C C . GLU A 1 85 ? 18.848 -3.763 -20.924 1.00 87.44 85 GLU A C 1
ATOM 685 O O . GLU A 1 85 ? 19.932 -3.454 -20.425 1.00 87.44 85 GLU A O 1
ATOM 690 N N . PHE A 1 86 ? 17.695 -3.475 -20.300 1.00 87.44 86 PHE A N 1
ATOM 691 C CA . PHE A 1 86 ? 17.656 -2.823 -18.989 1.00 87.44 86 PHE A CA 1
ATOM 692 C C . PHE A 1 86 ? 18.175 -3.769 -17.899 1.00 87.44 86 PHE A C 1
ATOM 694 O O . PHE A 1 86 ? 17.462 -4.638 -17.398 1.00 87.44 86 PHE A O 1
ATOM 701 N N . SER A 1 87 ? 19.429 -3.577 -17.495 1.00 71.94 87 SER A N 1
ATOM 702 C CA . SER A 1 87 ? 19.992 -4.197 -16.297 1.00 71.94 87 SER A CA 1
ATOM 703 C C . SER A 1 87 ? 19.830 -3.261 -15.101 1.00 71.94 87 SER A C 1
ATOM 705 O O . SER A 1 87 ? 20.284 -2.116 -15.162 1.00 71.94 87 SER A O 1
ATOM 707 N N . GLU A 1 88 ? 19.246 -3.748 -14.000 1.00 61.03 88 GLU A N 1
ATOM 708 C CA . GLU A 1 88 ? 19.313 -3.066 -12.701 1.00 61.03 88 GLU A CA 1
ATOM 709 C C . GLU A 1 88 ? 20.791 -2.900 -12.308 1.00 61.03 88 GLU A C 1
ATOM 711 O O . GLU A 1 88 ? 21.420 -3.813 -11.781 1.00 61.03 88 GLU A O 1
ATOM 716 N N . SER A 1 89 ? 21.372 -1.739 -12.606 1.00 51.78 89 SER A N 1
ATOM 717 C CA . SER A 1 89 ? 22.622 -1.323 -11.976 1.00 51.78 89 SER A CA 1
ATOM 718 C C . SER A 1 89 ? 22.259 -0.911 -10.552 1.00 51.78 89 SER A C 1
ATOM 720 O O . SER A 1 89 ? 21.424 -0.020 -10.382 1.00 51.78 89 SER A O 1
ATOM 722 N N . GLY A 1 90 ? 22.793 -1.656 -9.579 1.00 45.97 90 GLY A N 1
ATOM 723 C CA . GLY A 1 90 ? 22.460 -1.566 -8.152 1.00 45.97 90 GLY A CA 1
ATOM 724 C C . GLY A 1 90 ? 22.586 -0.181 -7.535 1.00 45.97 90 GLY A C 1
ATOM 725 O O . GLY A 1 90 ? 23.428 0.616 -8.006 1.00 45.97 90 GLY A O 1
#

Secondary structure (DSSP, 8-state):
-HHHHHHHHTT--HHHHHHHHHHHHTTS--HHHHHHHHHHHHHHHHHHHHHHHHHHHHHHHHHHHHTTPPP---BTTBS-HHHHS-----

Foldseek 3Di:
DVVVVVCVVLVDDPVLVVVLVVCVV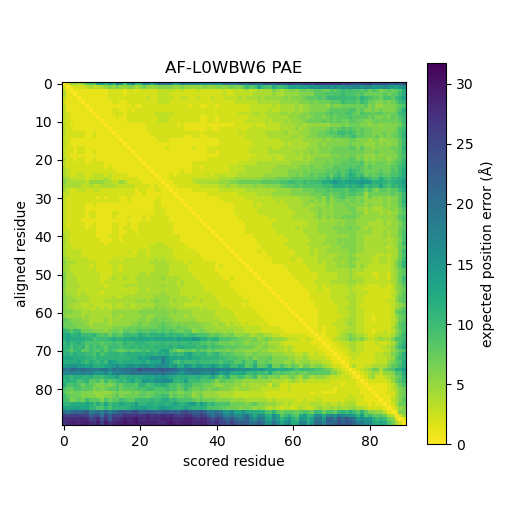VVHHSVVSSVVRSVVRVVVVVVVVVVVVVVVVLVVVLVVVCVPPDDDPADPVGHGCSVVVRDPPD

Mean predicted aligned error: 5.27 Å

Radius of gyration: 23.13 Å; Cα contacts (8 Å, |Δi|>4): 35; chains: 1; bounding box: 44×22×61 Å

InterPro domains:
  IPR000551 MerR-type HTH domain [PS50937] (1-23)
  IPR009061 Putative DNA-binding domain superfamily [SSF46955] (1-75)
  IPR015358 Transcription regulator MerR, DNA binding [PF09278] (1-59)